Protein AF-E8LXQ7-F1 (afdb_monomer)

Organism: NCBI:txid945543

Mean predicted aligned error: 11.79 Å

Solvent-accessible surface area (backbone atoms only — not comparable to full-atom values): 7389 Å² total; per-residue (Å²): 138,71,70,74,73,49,77,77,37,76,88,72,49,100,69,60,94,64,75,70,34,54,73,54,96,91,40,79,38,58,61,64,64,52,60,55,51,52,50,53,50,52,51,53,51,54,52,56,70,73,42,58,70,69,60,49,49,52,52,54,49,49,52,51,49,51,53,44,72,72,39,45,69,54,51,55,52,49,54,53,47,53,52,53,48,54,52,48,38,62,75,36,81,69,53,72,61,58,84,83,42,95,83,56,72,78,93,58,56,73,68,60,51,54,52,57,72,70,68,113

Foldseek 3Di:
DPPPVCVPDPVPDPDDPQPCFDCDPNDGHPPPPVVVVVVVVVVVVVVCVVDDVVVVVVVVVVVVVVCCVVCVVVVVVVVVVVVVVVVCCCPDPVVVDDDPDPPDDDPDDPVVVVVVVVVD

Sequence (120 aa):
MDNAAKKYSIDTTDYQVGQDNVQKWGFDIHNPVFGISAGLVILCLLSLLIVDPATARDALNGLRNSIIADFDLFFMWSTNFFIVFAIALLLSPLGKIRIGGKEARAEHSTLSWLSMLFRG

Radius of gyration: 23.28 Å; Cα contacts (8 Å, |Δi|>4): 31; chains: 1; bounding box: 42×47×66 Å

pLDDT: mean 82.31, std 15.26, range [43.78, 97.75]

InterPro domains:
  IPR000060 BCCT transporter family [PF02028] (32-118)
  IPR000060 BCCT transporter family [PTHR30047] (21-118)

Secondary structure (DSSP, 8-state):
--HHHHTTSGGGSS--TTTT-EEETTEEE-TTHHHHHHHHHHHHHHHHHHS-HHHHHHHHHHHHHHHHHHHHHHHHHHHHHHHHHHHHHHHSGGGGPPTT-TT---SS-HHHHHHHHT--

Structure (mmCIF, N/CA/C/O backbone):
data_AF-E8LXQ7-F1
#
_entry.id   AF-E8LXQ7-F1
#
loop_
_atom_site.group_PDB
_atom_site.id
_atom_site.type_symbol
_atom_site.label_atom_id
_atom_site.label_alt_id
_atom_site.label_comp_id
_atom_site.label_asym_id
_atom_site.label_entity_id
_atom_site.label_seq_id
_atom_site.pdbx_PDB_ins_code
_atom_site.Cartn_x
_atom_site.Cartn_y
_atom_site.Cartn_z
_atom_site.occupancy
_atom_site.B_iso_or_equiv
_atom_site.auth_seq_id
_atom_site.auth_comp_id
_atom_site.auth_asym_id
_atom_site.auth_atom_id
_atom_site.pdbx_PDB_model_num
ATOM 1 N N . MET A 1 1 ? -9.130 10.575 38.531 1.00 43.78 1 MET A N 1
ATOM 2 C CA . MET A 1 1 ? -8.404 9.374 38.051 1.00 43.78 1 MET A CA 1
ATOM 3 C C . MET A 1 1 ? -7.983 9.603 36.592 1.00 43.78 1 MET A C 1
ATOM 5 O O . MET A 1 1 ? -8.227 8.758 35.744 1.00 43.78 1 MET A O 1
ATOM 9 N N . ASP A 1 2 ? -7.330 10.741 36.312 1.00 54.47 2 ASP A N 1
ATOM 10 C CA . ASP A 1 2 ? -7.126 11.280 34.947 1.00 54.47 2 ASP A CA 1
ATOM 11 C C . ASP A 1 2 ? -5.738 10.999 34.348 1.00 54.47 2 ASP A C 1
ATOM 13 O O . ASP A 1 2 ? -5.467 11.318 33.194 1.00 54.47 2 ASP A O 1
ATOM 17 N N . ASN A 1 3 ? -4.834 10.379 35.111 1.00 54.00 3 ASN A N 1
ATOM 18 C CA . ASN A 1 3 ? -3.417 10.303 34.737 1.00 54.00 3 ASN A CA 1
ATOM 19 C C . ASN A 1 3 ? -3.051 9.130 33.813 1.00 54.00 3 ASN A C 1
ATOM 21 O O . ASN A 1 3 ? -1.979 9.141 33.216 1.00 54.00 3 ASN A O 1
ATOM 25 N N . ALA A 1 4 ? -3.913 8.118 33.664 1.00 57.19 4 ALA A N 1
ATOM 26 C CA . ALA A 1 4 ? -3.601 6.952 32.831 1.00 57.19 4 ALA A CA 1
ATOM 27 C C . ALA A 1 4 ? -3.881 7.189 31.335 1.00 57.19 4 ALA A C 1
ATOM 29 O O . ALA A 1 4 ? -3.142 6.692 30.491 1.00 57.19 4 ALA A O 1
ATOM 30 N N . ALA A 1 5 ? -4.914 7.976 31.006 1.00 54.22 5 ALA A N 1
ATOM 31 C CA . ALA A 1 5 ? -5.290 8.274 29.621 1.00 54.22 5 ALA A CA 1
ATOM 32 C C . ALA A 1 5 ? -4.343 9.286 28.954 1.00 54.22 5 ALA A C 1
ATOM 34 O O . ALA A 1 5 ? -4.133 9.230 27.747 1.00 54.22 5 ALA A O 1
ATOM 35 N N . LYS A 1 6 ? -3.724 10.176 29.743 1.00 53.75 6 LYS A N 1
ATOM 36 C CA . LYS A 1 6 ? -2.830 11.223 29.231 1.00 53.75 6 LYS A CA 1
ATOM 37 C C . LYS A 1 6 ? -1.430 10.715 28.874 1.00 53.75 6 LYS A C 1
ATOM 39 O O . LYS A 1 6 ? -0.776 11.315 28.036 1.00 53.75 6 LYS A O 1
ATOM 44 N N . LYS A 1 7 ? -1.001 9.575 29.437 1.00 51.69 7 LYS A N 1
ATOM 45 C CA . LYS A 1 7 ? 0.335 8.980 29.226 1.00 51.69 7 LYS A CA 1
ATOM 46 C C . LYS A 1 7 ? 0.645 8.639 27.757 1.00 51.69 7 LYS A C 1
ATOM 48 O O . LYS A 1 7 ? 1.810 8.511 27.404 1.00 51.69 7 LYS A O 1
ATOM 53 N N . TYR A 1 8 ? -0.388 8.507 26.924 1.00 53.62 8 TYR A N 1
ATOM 54 C CA . TYR A 1 8 ? -0.284 8.200 25.494 1.00 53.62 8 TYR A CA 1
ATOM 55 C C . TYR A 1 8 ? -0.876 9.304 24.600 1.00 53.62 8 TYR A C 1
ATOM 57 O O . TYR A 1 8 ? -1.076 9.078 23.410 1.00 53.62 8 TYR A O 1
ATOM 65 N N . SER A 1 9 ? -1.188 10.481 25.160 1.00 56.00 9 SER A N 1
ATOM 66 C CA . SER A 1 9 ? -1.621 11.636 24.367 1.00 56.00 9 SER A CA 1
ATOM 67 C C . SER A 1 9 ? -0.411 12.264 23.678 1.00 56.00 9 SER A C 1
ATOM 69 O O . SER A 1 9 ? 0.650 12.380 24.299 1.00 56.00 9 SER A O 1
ATOM 71 N N . ILE A 1 10 ? -0.583 12.708 22.428 1.00 55.41 10 ILE A N 1
ATOM 72 C CA . ILE A 1 10 ? 0.437 13.412 21.623 1.00 55.41 10 ILE A CA 1
ATOM 73 C C . ILE A 1 10 ? 1.001 14.638 22.375 1.00 55.41 10 ILE A C 1
ATOM 75 O O . ILE A 1 10 ? 2.139 15.029 22.153 1.00 55.41 10 ILE A O 1
ATOM 79 N N . ASP A 1 11 ? 0.260 15.168 23.354 1.00 57.88 11 ASP A N 1
ATOM 80 C CA . ASP A 1 11 ? 0.659 16.283 24.226 1.00 57.88 11 ASP A CA 1
ATOM 81 C C . ASP A 1 11 ? 1.778 15.958 25.241 1.00 57.88 11 ASP A C 1
ATOM 83 O O . ASP A 1 11 ? 2.214 16.849 25.966 1.00 57.88 11 ASP A O 1
ATOM 87 N N . THR A 1 12 ? 2.203 14.690 25.371 1.00 55.25 12 THR A N 1
ATOM 88 C CA . THR A 1 12 ? 3.228 14.252 26.356 1.00 55.25 12 THR A CA 1
ATOM 89 C C . THR A 1 12 ? 4.607 14.026 25.723 1.00 55.25 12 THR A C 1
ATOM 91 O O . THR A 1 12 ? 5.541 13.604 26.398 1.00 55.25 12 THR A O 1
ATOM 94 N N . THR A 1 13 ? 4.753 14.275 24.422 1.00 58.00 13 THR A N 1
ATOM 95 C CA . THR A 1 13 ? 6.046 14.229 23.725 1.00 58.00 13 THR A CA 1
ATOM 96 C C . THR A 1 13 ? 6.465 15.658 23.381 1.00 58.00 13 THR A C 1
ATOM 98 O O . THR A 1 13 ? 5.659 16.407 22.845 1.00 58.00 13 THR A O 1
ATOM 101 N N . ASP A 1 14 ? 7.726 16.032 23.626 1.00 59.31 14 ASP A N 1
ATOM 102 C CA . ASP A 1 14 ? 8.308 17.340 23.239 1.00 59.31 14 ASP A CA 1
ATOM 103 C C . ASP A 1 14 ? 8.426 17.541 21.706 1.00 59.31 14 ASP A C 1
ATOM 105 O O . ASP A 1 14 ? 9.004 18.519 21.228 1.00 59.31 14 ASP A O 1
ATOM 109 N N . TYR A 1 15 ? 7.881 16.611 20.918 1.00 55.56 15 TYR A N 1
ATOM 110 C CA . TYR A 1 15 ? 7.887 16.617 19.462 1.00 55.56 15 TYR A CA 1
ATOM 111 C C . TYR A 1 15 ? 6.652 17.359 18.946 1.00 55.56 15 TYR A C 1
ATOM 113 O O . TYR A 1 15 ? 5.522 16.904 19.131 1.00 55.56 15 TYR A O 1
ATOM 121 N N . GLN A 1 16 ? 6.855 18.490 18.274 1.00 59.16 16 GLN A N 1
ATOM 122 C CA . GLN A 1 16 ? 5.782 19.172 17.550 1.00 59.16 16 GLN A CA 1
ATOM 123 C C . GLN A 1 16 ? 5.741 18.658 16.109 1.00 59.16 16 GLN A C 1
ATOM 125 O O . GLN A 1 16 ? 6.755 18.641 1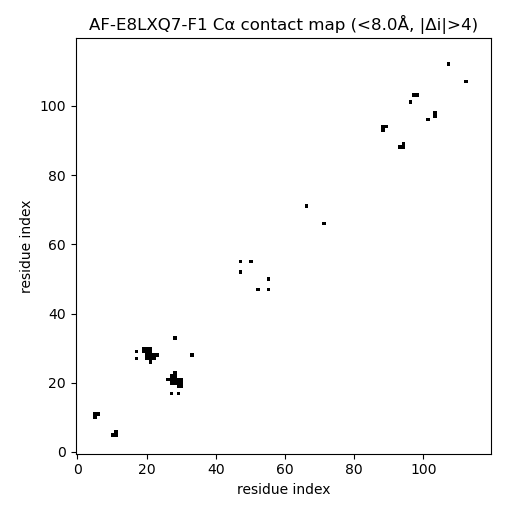5.409 1.00 59.16 16 GLN A O 1
ATOM 130 N N . VAL A 1 17 ? 4.554 18.245 15.656 1.00 56.94 17 VAL A N 1
ATOM 131 C CA . VAL A 1 17 ? 4.322 17.801 14.275 1.00 56.94 17 VAL A CA 1
ATOM 132 C C . VAL A 1 17 ? 4.755 18.919 13.318 1.00 56.94 17 VAL A C 1
ATOM 134 O O . VAL A 1 17 ? 4.173 19.999 13.339 1.00 56.94 17 VAL A O 1
ATOM 137 N N . GLY A 1 18 ? 5.788 18.657 12.509 1.00 57.91 18 GLY A N 1
ATOM 138 C CA . GLY A 1 18 ? 6.353 19.616 11.550 1.00 57.91 18 GLY A CA 1
ATOM 139 C C . GLY A 1 18 ? 7.691 20.262 11.940 1.00 57.91 18 GLY A C 1
ATOM 140 O O . GLY A 1 18 ? 8.197 21.074 11.174 1.00 57.91 18 GLY A O 1
ATOM 141 N N . GLN A 1 19 ? 8.307 19.896 13.073 1.00 60.25 19 GLN A N 1
ATOM 142 C CA . GLN A 1 19 ? 9.627 20.423 13.482 1.00 60.25 19 GLN A CA 1
ATOM 143 C C . GLN A 1 19 ? 10.765 20.137 12.488 1.00 60.25 19 GLN A C 1
ATOM 145 O O . GLN A 1 19 ? 11.681 20.948 12.369 1.00 60.25 19 GLN A O 1
ATOM 150 N N . ASP A 1 20 ? 10.692 19.022 11.757 1.00 61.91 20 ASP A N 1
ATOM 151 C CA . ASP A 1 20 ? 11.696 18.620 10.760 1.00 61.91 20 ASP A CA 1
ATOM 152 C C . ASP A 1 20 ? 11.371 19.122 9.341 1.00 61.91 20 ASP A C 1
ATOM 154 O O . ASP A 1 20 ? 12.092 18.831 8.381 1.00 61.91 20 ASP A O 1
ATOM 158 N N . ASN A 1 21 ? 10.270 19.860 9.171 1.00 62.06 21 ASN A N 1
ATOM 159 C CA . ASN A 1 21 ? 9.868 20.326 7.857 1.00 62.06 21 ASN A CA 1
ATOM 160 C C . ASN A 1 21 ? 10.662 21.569 7.444 1.00 62.06 21 ASN A C 1
ATOM 162 O O . ASN A 1 21 ? 10.844 22.526 8.199 1.00 62.06 21 ASN A O 1
ATOM 166 N N . VAL A 1 22 ? 11.105 21.590 6.188 1.00 63.50 22 VAL A N 1
ATOM 167 C CA . VAL A 1 22 ? 11.759 22.766 5.617 1.00 63.50 22 VAL A CA 1
ATOM 168 C C . VAL A 1 22 ? 10.670 23.720 5.141 1.00 63.50 22 VAL A C 1
ATOM 170 O O . VAL A 1 22 ? 10.162 23.591 4.027 1.00 63.50 22 VAL A O 1
ATOM 173 N N . GLN A 1 23 ? 10.313 24.686 5.989 1.00 63.06 23 GLN A N 1
ATOM 174 C CA . GLN A 1 23 ? 9.343 25.722 5.651 1.00 63.06 23 GLN A CA 1
ATOM 175 C C . GLN A 1 23 ? 10.017 26.828 4.822 1.00 63.06 23 GLN A C 1
ATOM 177 O O . GLN A 1 23 ? 10.653 27.740 5.354 1.00 63.06 23 GLN A O 1
ATOM 182 N N . LYS A 1 24 ? 9.910 26.754 3.490 1.00 59.09 24 LYS A N 1
ATOM 183 C CA . LYS A 1 24 ? 10.494 27.745 2.567 1.00 59.09 24 LYS A CA 1
ATOM 184 C C . LYS A 1 24 ? 9.454 28.182 1.540 1.00 59.09 24 LYS A C 1
ATOM 186 O O . LYS A 1 24 ? 8.762 27.358 0.959 1.00 59.09 24 LYS A O 1
ATOM 191 N N . TRP A 1 25 ? 9.332 29.496 1.333 1.00 57.09 25 TRP A N 1
ATOM 192 C CA . TRP A 1 25 ? 8.376 30.105 0.387 1.00 57.09 25 TRP A CA 1
ATOM 193 C C . TRP A 1 25 ? 6.900 29.728 0.631 1.00 57.09 25 TRP A C 1
ATOM 195 O O . TRP A 1 25 ? 6.125 29.610 -0.311 1.00 57.09 25 TRP A O 1
ATOM 205 N N . GLY A 1 26 ? 6.505 29.527 1.892 1.00 65.00 26 GLY A N 1
ATOM 206 C CA . GLY A 1 26 ? 5.136 29.132 2.248 1.00 65.00 26 GLY A CA 1
ATOM 207 C C . GLY A 1 26 ? 4.815 27.651 2.016 1.00 65.00 26 GLY A C 1
ATOM 208 O O . GLY A 1 26 ? 3.695 27.238 2.300 1.00 65.00 26 GLY A O 1
ATOM 209 N N . PHE A 1 27 ? 5.781 26.851 1.551 1.00 61.94 27 PHE A N 1
ATOM 210 C CA . PHE A 1 27 ? 5.654 25.400 1.443 1.00 61.94 27 PHE A CA 1
ATOM 211 C C . PHE A 1 27 ? 6.227 24.720 2.679 1.00 61.94 27 PHE A C 1
ATOM 213 O O . PHE A 1 27 ? 7.353 25.009 3.082 1.00 61.94 27 PHE A O 1
ATOM 220 N N . ASP A 1 28 ? 5.443 23.807 3.243 1.00 64.56 28 ASP A N 1
ATOM 221 C CA . ASP A 1 28 ? 5.834 22.940 4.346 1.00 64.56 28 ASP A CA 1
ATOM 222 C C . ASP A 1 28 ? 6.340 21.602 3.777 1.00 64.56 28 ASP A C 1
ATOM 224 O O . ASP A 1 28 ? 5.554 20.710 3.452 1.00 64.56 28 ASP A O 1
ATOM 228 N N . ILE A 1 29 ? 7.649 21.501 3.516 1.00 65.94 29 ILE A N 1
ATOM 229 C CA . ILE A 1 29 ? 8.233 20.330 2.843 1.00 65.94 29 ILE A CA 1
ATOM 230 C C . ILE A 1 29 ? 8.699 19.316 3.885 1.00 65.94 29 ILE A C 1
ATOM 232 O O . ILE A 1 29 ? 9.671 19.559 4.604 1.00 65.94 29 ILE A O 1
ATOM 236 N N . HIS A 1 30 ? 8.061 18.143 3.894 1.00 66.88 30 HIS A N 1
ATOM 237 C CA . HIS A 1 30 ? 8.482 16.993 4.694 1.00 66.88 30 HIS A CA 1
ATOM 238 C C . HIS A 1 30 ? 9.782 16.404 4.120 1.00 66.88 30 HIS A C 1
ATOM 240 O O . HIS A 1 30 ? 9.782 15.581 3.194 1.00 66.88 30 HIS A O 1
ATOM 246 N N . ASN A 1 31 ? 10.918 16.894 4.612 1.00 68.19 31 ASN A N 1
ATOM 247 C CA . ASN A 1 31 ? 12.242 16.508 4.145 1.00 68.19 31 ASN A CA 1
ATOM 248 C C . ASN A 1 31 ? 12.811 15.483 5.133 1.00 68.19 31 ASN A C 1
ATOM 250 O O . ASN A 1 31 ? 13.120 15.853 6.261 1.00 68.19 31 ASN A O 1
ATOM 254 N N . PRO A 1 32 ? 12.878 14.193 4.754 1.00 71.00 32 PRO A N 1
ATOM 255 C CA . PRO A 1 32 ? 13.592 13.765 3.543 1.00 71.00 32 PRO A CA 1
ATOM 256 C C . PRO A 1 32 ? 12.748 13.044 2.476 1.00 71.00 32 PRO A C 1
ATOM 258 O O . PRO A 1 32 ? 13.228 12.815 1.363 1.00 71.00 32 PRO A O 1
ATOM 261 N N . VAL A 1 33 ? 11.504 12.667 2.781 1.00 80.88 33 VAL A N 1
ATOM 262 C CA . VAL A 1 33 ? 10.713 11.779 1.907 1.00 80.88 33 VAL A CA 1
ATOM 263 C C . VAL A 1 33 ? 10.325 12.441 0.587 1.00 80.88 33 VAL A C 1
ATOM 265 O O . VAL A 1 33 ? 10.304 11.773 -0.449 1.00 80.88 33 VAL A O 1
ATOM 268 N N . PHE A 1 34 ? 10.069 13.755 0.601 1.00 82.81 34 PHE A N 1
ATOM 269 C CA . PHE A 1 34 ? 9.700 14.496 -0.602 1.00 82.81 34 PHE A CA 1
ATOM 270 C C . PHE A 1 34 ? 10.857 14.550 -1.604 1.00 82.81 34 PHE A C 1
ATOM 272 O O . PHE A 1 34 ? 10.668 14.236 -2.777 1.00 82.81 34 PHE A O 1
ATOM 279 N N . GLY A 1 35 ? 12.067 14.881 -1.139 1.00 85.00 35 GLY A N 1
ATOM 280 C CA . GLY A 1 35 ? 13.244 14.997 -2.001 1.00 85.00 35 GLY A CA 1
ATOM 281 C C . GLY A 1 35 ? 13.625 13.672 -2.662 1.00 85.00 35 GLY A C 1
ATOM 282 O 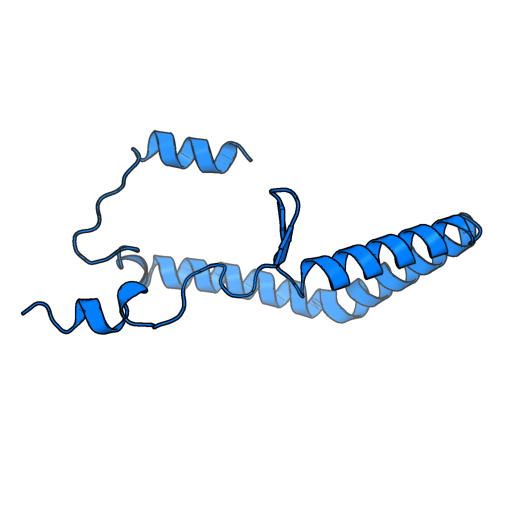O . GLY A 1 35 ? 13.854 13.633 -3.870 1.00 85.00 35 GLY A O 1
ATOM 283 N N . ILE A 1 36 ? 13.629 12.575 -1.895 1.00 88.94 36 ILE A N 1
ATOM 284 C CA . ILE A 1 36 ? 13.963 11.239 -2.415 1.00 88.94 36 ILE A CA 1
ATOM 285 C C . ILE A 1 36 ? 12.912 10.776 -3.430 1.00 88.94 36 ILE A C 1
ATOM 287 O O . ILE A 1 36 ? 13.266 10.334 -4.523 1.00 88.94 36 ILE A O 1
ATOM 291 N N . SER A 1 37 ? 11.625 10.917 -3.101 1.00 90.12 37 SER A N 1
ATOM 292 C CA . SER A 1 37 ? 10.536 10.484 -3.985 1.00 90.12 37 SER A CA 1
ATOM 293 C C . SER A 1 37 ? 10.521 11.287 -5.286 1.00 90.12 37 SER A C 1
ATOM 295 O O . SER A 1 37 ? 10.476 10.705 -6.368 1.00 90.12 37 SER A O 1
ATOM 297 N N . ALA A 1 38 ? 10.630 12.618 -5.202 1.00 88.94 38 ALA A N 1
ATOM 298 C CA . ALA A 1 38 ? 10.682 13.484 -6.377 1.00 88.94 38 ALA A CA 1
ATOM 299 C C . ALA A 1 38 ? 11.914 13.189 -7.247 1.00 88.94 38 ALA A C 1
ATOM 301 O O . ALA A 1 38 ? 11.793 13.096 -8.468 1.00 88.94 38 ALA A O 1
ATOM 302 N N . GLY A 1 39 ? 13.081 12.981 -6.629 1.00 92.62 39 GLY A N 1
ATOM 303 C CA . GLY A 1 39 ? 14.311 12.627 -7.335 1.00 92.62 39 GLY A CA 1
ATOM 304 C C . GLY A 1 39 ? 14.197 11.306 -8.098 1.00 92.62 39 GLY A C 1
ATOM 305 O O . GLY A 1 39 ? 14.552 11.252 -9.274 1.00 92.62 39 GLY A O 1
ATOM 306 N N . LEU A 1 40 ? 13.649 10.260 -7.469 1.00 93.25 40 LEU A N 1
ATOM 307 C CA . LEU A 1 40 ? 13.435 8.961 -8.117 1.00 93.25 40 LEU A CA 1
ATOM 308 C C . LEU A 1 40 ? 12.435 9.046 -9.273 1.00 93.25 40 LEU A C 1
ATOM 310 O O . LEU A 1 40 ? 12.674 8.458 -10.327 1.00 93.25 40 LEU A O 1
ATOM 314 N N . VAL A 1 41 ? 11.343 9.796 -9.102 1.00 93.94 41 VAL A N 1
ATOM 315 C CA . VAL A 1 41 ? 10.353 10.002 -10.169 1.00 93.94 41 VAL A CA 1
ATOM 316 C C . VAL A 1 41 ? 10.982 10.740 -11.348 1.00 93.94 41 VAL A C 1
ATOM 318 O O . VAL A 1 41 ? 10.858 10.279 -12.479 1.00 93.94 41 VAL A O 1
ATOM 321 N N . ILE A 1 42 ? 11.703 11.839 -11.105 1.00 94.94 42 ILE A N 1
ATOM 322 C CA . ILE A 1 42 ? 12.379 12.600 -12.166 1.00 94.94 42 ILE A CA 1
ATOM 323 C C . ILE A 1 42 ? 13.405 11.722 -12.887 1.00 94.94 42 ILE A C 1
ATOM 325 O O . ILE A 1 42 ? 13.425 11.702 -14.115 1.00 94.94 42 ILE A O 1
ATOM 329 N N . LEU A 1 43 ? 14.218 10.960 -12.151 1.00 94.31 43 LEU A N 1
ATOM 330 C CA . LEU A 1 43 ? 15.194 10.041 -12.737 1.00 94.31 43 LEU A CA 1
ATOM 331 C C . LEU A 1 43 ? 14.512 9.002 -13.633 1.00 94.31 43 LEU A C 1
ATOM 333 O O . LEU A 1 43 ? 14.957 8.790 -14.758 1.00 94.31 43 LEU A O 1
ATOM 337 N N . CYS A 1 44 ? 13.424 8.391 -13.159 1.00 91.81 44 CYS A N 1
ATOM 338 C CA . CYS A 1 44 ? 12.649 7.413 -13.920 1.00 91.81 44 CYS A CA 1
ATOM 339 C C . CYS A 1 44 ? 12.043 8.024 -15.196 1.00 91.81 44 CYS A C 1
ATOM 341 O O . CYS A 1 44 ? 12.104 7.428 -16.267 1.00 91.81 44 CYS A O 1
ATOM 343 N N . LEU A 1 45 ? 11.504 9.242 -15.121 1.00 92.25 45 LEU A N 1
ATOM 344 C CA . LEU A 1 45 ? 10.951 9.924 -16.292 1.00 92.25 45 LEU A CA 1
ATOM 345 C C . LEU A 1 45 ? 12.035 10.290 -17.312 1.00 92.25 45 LEU A C 1
ATOM 347 O O . LEU A 1 45 ? 11.836 10.102 -18.509 1.00 92.25 45 LEU A O 1
ATOM 351 N N . LEU A 1 46 ? 13.188 10.783 -16.850 1.00 93.75 46 LEU A N 1
ATOM 352 C CA . LEU A 1 46 ? 14.315 11.110 -17.724 1.00 93.75 46 LEU A CA 1
ATOM 353 C C . LEU A 1 46 ? 14.886 9.861 -18.401 1.00 93.75 46 LEU A C 1
ATOM 355 O O . LEU A 1 46 ? 15.188 9.906 -19.591 1.00 93.75 46 LEU A O 1
ATOM 359 N N . SER A 1 47 ? 15.007 8.743 -17.679 1.00 89.12 47 SER A N 1
ATOM 360 C CA . SER A 1 47 ? 15.489 7.492 -18.269 1.00 89.12 47 SER A CA 1
ATOM 361 C C . SER A 1 47 ? 14.516 6.953 -19.320 1.00 89.12 47 SER A C 1
ATOM 363 O O . SER A 1 47 ? 14.952 6.571 -20.404 1.00 89.12 47 SER A O 1
ATOM 365 N N . LEU A 1 48 ? 13.207 7.001 -19.057 1.00 89.44 48 LEU A N 1
ATOM 366 C CA . LEU A 1 48 ? 12.179 6.594 -20.020 1.00 89.44 48 LEU A CA 1
ATOM 367 C C . LEU A 1 48 ? 12.101 7.513 -21.248 1.00 89.44 48 LEU A C 1
ATOM 369 O O . LEU A 1 48 ? 11.721 7.045 -22.315 1.00 89.44 48 LEU A O 1
ATOM 373 N N . LEU A 1 49 ? 12.463 8.793 -21.119 1.00 90.00 49 LEU A N 1
ATOM 374 C CA . LEU A 1 49 ? 12.478 9.739 -22.239 1.00 90.00 49 LEU A CA 1
ATOM 375 C C . LEU A 1 49 ? 13.657 9.508 -23.200 1.00 90.00 49 LEU A C 1
ATOM 377 O O . LEU A 1 49 ? 13.542 9.792 -24.389 1.00 90.00 49 LEU A O 1
ATOM 381 N N . ILE A 1 50 ? 14.793 9.031 -22.684 1.00 91.56 50 ILE A N 1
ATOM 382 C CA . ILE A 1 50 ? 16.015 8.800 -23.473 1.00 91.56 50 ILE A CA 1
ATOM 383 C C . ILE A 1 50 ? 15.983 7.430 -24.169 1.00 91.56 50 ILE A C 1
ATOM 385 O O . ILE A 1 50 ? 16.562 7.268 -25.243 1.00 91.56 50 ILE A O 1
ATOM 389 N N . VAL A 1 51 ? 15.336 6.436 -23.558 1.00 90.69 51 VAL A N 1
ATOM 390 C CA . VAL A 1 51 ? 15.267 5.063 -24.076 1.00 90.69 51 VAL A CA 1
ATOM 391 C C . VAL A 1 51 ? 14.178 4.936 -25.145 1.00 90.69 51 VAL A C 1
ATOM 393 O O . VAL A 1 51 ? 13.117 5.547 -25.053 1.00 90.69 51 VAL A O 1
ATOM 396 N N . ASP A 1 52 ? 14.426 4.098 -26.155 1.00 92.62 52 ASP A N 1
ATOM 397 C CA . ASP A 1 52 ? 13.426 3.779 -27.173 1.00 92.62 52 ASP A CA 1
ATOM 398 C C . ASP A 1 52 ? 12.141 3.183 -26.542 1.00 92.62 52 ASP A C 1
ATOM 400 O O . ASP A 1 52 ? 12.235 2.275 -25.701 1.00 92.62 52 ASP A O 1
ATOM 404 N N . PRO A 1 53 ? 10.935 3.628 -26.954 1.00 89.12 53 PRO A N 1
ATOM 405 C CA . PRO A 1 53 ? 9.678 3.193 -26.349 1.00 89.12 53 PRO A CA 1
ATOM 406 C C . PRO A 1 53 ? 9.450 1.678 -26.348 1.00 89.12 53 PRO A C 1
ATOM 408 O O . PRO A 1 53 ? 8.842 1.163 -25.407 1.00 89.12 53 PRO A O 1
ATOM 411 N N . ALA A 1 54 ? 9.920 0.948 -27.367 1.00 91.12 54 ALA A N 1
ATOM 412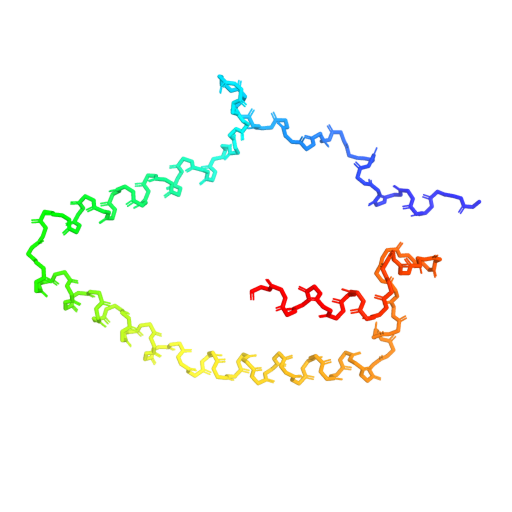 C CA . ALA A 1 54 ? 9.746 -0.502 -27.419 1.00 91.12 54 ALA A CA 1
ATOM 413 C C . ALA A 1 54 ? 10.599 -1.187 -26.345 1.00 91.12 54 ALA A C 1
ATOM 415 O O . ALA A 1 54 ? 10.102 -2.032 -25.601 1.00 91.12 54 ALA A O 1
ATOM 416 N N . THR A 1 55 ? 11.847 -0.742 -26.193 1.00 90.69 55 THR A N 1
ATOM 417 C CA . THR A 1 55 ? 12.772 -1.267 -25.177 1.00 90.69 55 THR A CA 1
ATOM 418 C C . THR A 1 55 ? 12.277 -0.957 -23.764 1.00 90.69 55 THR A C 1
ATOM 420 O O . THR A 1 55 ? 12.260 -1.834 -22.900 1.00 90.69 55 THR A O 1
ATOM 423 N N . ALA A 1 56 ? 11.821 0.277 -23.527 1.00 90.44 56 ALA A N 1
ATOM 424 C CA . ALA A 1 56 ? 11.272 0.690 -22.238 1.00 90.44 56 ALA A CA 1
ATOM 425 C C . ALA A 1 56 ? 10.035 -0.136 -21.852 1.00 90.44 56 ALA A C 1
ATOM 427 O O . ALA A 1 56 ? 9.926 -0.617 -20.723 1.00 90.44 56 ALA A O 1
ATOM 428 N N . ARG A 1 57 ? 9.119 -0.353 -22.803 1.00 90.12 57 ARG A N 1
ATOM 429 C CA . ARG A 1 57 ? 7.919 -1.170 -22.597 1.00 90.12 57 ARG A CA 1
ATOM 430 C C . ARG A 1 57 ? 8.272 -2.612 -22.245 1.00 90.12 57 ARG A C 1
ATOM 432 O O . ARG A 1 57 ? 7.688 -3.165 -21.316 1.00 90.12 57 ARG A O 1
ATOM 439 N N . ASP A 1 58 ? 9.201 -3.216 -22.974 1.00 94.56 58 ASP A N 1
ATOM 440 C CA . ASP A 1 58 ? 9.565 -4.616 -22.768 1.00 94.56 58 ASP A CA 1
ATOM 441 C C . ASP A 1 58 ? 10.283 -4.806 -21.421 1.00 94.56 58 ASP A C 1
ATOM 443 O O . ASP A 1 58 ? 9.978 -5.754 -20.697 1.00 94.56 58 ASP A O 1
ATOM 447 N N . ALA A 1 59 ? 11.133 -3.855 -21.014 1.00 92.12 59 ALA A N 1
ATOM 448 C CA . ALA A 1 59 ? 11.753 -3.841 -19.688 1.00 92.12 59 ALA A CA 1
ATOM 449 C C . ALA A 1 59 ? 10.719 -3.702 -18.553 1.00 92.12 59 ALA A C 1
ATOM 451 O O . ALA A 1 59 ? 10.752 -4.468 -17.588 1.00 92.12 59 ALA A O 1
ATOM 452 N N . LEU A 1 60 ? 9.769 -2.766 -18.675 1.00 91.50 60 LEU A N 1
ATOM 453 C CA . LEU A 1 60 ? 8.700 -2.572 -17.686 1.00 91.50 60 LEU A CA 1
ATOM 454 C C . LEU A 1 60 ? 7.777 -3.794 -17.590 1.00 91.50 60 LEU A C 1
ATOM 456 O O . LEU A 1 60 ? 7.402 -4.202 -16.491 1.00 91.50 60 LEU A O 1
ATOM 460 N N . ASN A 1 61 ? 7.437 -4.404 -18.726 1.00 95.12 61 ASN A N 1
ATOM 461 C CA . ASN A 1 61 ? 6.638 -5.626 -18.763 1.00 95.12 61 ASN A CA 1
ATOM 462 C C . ASN A 1 61 ? 7.389 -6.816 -18.162 1.00 95.12 61 ASN A C 1
ATOM 464 O O . ASN A 1 61 ? 6.794 -7.582 -17.409 1.00 95.12 61 ASN A O 1
ATOM 468 N N . GLY A 1 62 ? 8.685 -6.954 -18.453 1.00 95.31 62 GLY A N 1
ATOM 469 C CA . GLY A 1 62 ? 9.541 -7.969 -17.844 1.00 95.31 62 GLY A CA 1
ATOM 470 C C . GLY A 1 62 ? 9.568 -7.834 -16.325 1.00 95.31 62 GLY A C 1
ATOM 471 O O . GLY A 1 62 ? 9.255 -8.791 -15.624 1.00 95.31 62 GLY A O 1
ATOM 472 N N . LEU A 1 63 ? 9.827 -6.624 -15.817 1.00 94.38 63 LEU A N 1
ATOM 473 C CA . LEU A 1 63 ? 9.814 -6.338 -14.381 1.00 94.38 63 LEU A CA 1
ATOM 474 C C . LEU A 1 63 ? 8.455 -6.655 -13.746 1.00 94.38 63 LEU A C 1
ATOM 476 O O . LEU A 1 63 ? 8.396 -7.330 -12.719 1.00 94.38 63 LEU A O 1
ATOM 480 N N . ARG A 1 64 ? 7.358 -6.200 -14.364 1.00 94.19 64 ARG A N 1
ATOM 481 C CA . ARG A 1 64 ? 5.996 -6.488 -13.897 1.00 94.19 64 ARG A CA 1
ATOM 482 C C . ARG A 1 64 ? 5.751 -7.992 -13.803 1.00 94.19 64 ARG A C 1
ATOM 484 O O . ARG A 1 64 ? 5.227 -8.457 -12.796 1.00 94.19 64 ARG A O 1
ATOM 491 N N . ASN A 1 65 ? 6.117 -8.737 -14.841 1.00 96.06 65 ASN A N 1
ATOM 492 C CA . ASN A 1 65 ? 5.895 -10.176 -14.896 1.00 96.06 65 ASN A CA 1
ATOM 493 C C . ASN A 1 65 ? 6.740 -10.920 -13.861 1.00 96.06 65 ASN A C 1
ATOM 495 O O . ASN A 1 65 ? 6.215 -11.839 -13.246 1.00 96.06 65 ASN A O 1
ATOM 499 N N . SER A 1 66 ? 7.988 -10.507 -13.618 1.00 94.62 66 SER A N 1
ATOM 500 C CA . SER A 1 66 ? 8.817 -11.086 -12.553 1.00 94.62 66 SER A CA 1
ATOM 501 C C . SER A 1 66 ? 8.207 -10.853 -11.171 1.00 94.62 66 SER A C 1
ATOM 503 O O . SER A 1 66 ? 8.082 -11.793 -10.395 1.00 94.62 66 SER A O 1
ATOM 505 N N . ILE A 1 67 ? 7.743 -9.629 -10.884 1.00 95.44 67 ILE A N 1
ATOM 506 C CA . ILE A 1 67 ? 7.070 -9.324 -9.610 1.00 95.44 67 ILE A CA 1
ATOM 507 C C . ILE A 1 67 ? 5.836 -10.212 -9.432 1.00 95.44 67 ILE A C 1
ATOM 509 O O . ILE A 1 67 ? 5.630 -10.758 -8.354 1.00 95.44 67 ILE A O 1
ATOM 513 N N . ILE A 1 68 ? 5.020 -10.374 -10.475 1.00 95.25 68 ILE A N 1
ATOM 514 C CA . ILE A 1 68 ? 3.843 -11.245 -10.406 1.00 95.25 68 ILE A CA 1
ATOM 515 C C . ILE A 1 68 ? 4.277 -12.703 -10.217 1.00 95.25 68 ILE A C 1
ATOM 517 O O . ILE A 1 68 ? 3.788 -13.349 -9.305 1.00 95.25 68 ILE A O 1
ATOM 521 N N . ALA A 1 69 ? 5.215 -13.215 -11.012 1.00 94.62 69 ALA A N 1
ATOM 522 C CA . ALA A 1 69 ? 5.655 -14.607 -10.929 1.00 94.62 69 ALA A CA 1
ATOM 523 C C . ALA A 1 69 ? 6.159 -14.989 -9.526 1.00 94.62 69 ALA A C 1
ATOM 525 O O . ALA A 1 69 ? 5.824 -16.065 -9.034 1.00 94.62 69 ALA A O 1
ATOM 526 N N . ASP A 1 70 ? 6.903 -14.094 -8.874 1.00 94.00 70 ASP A N 1
ATOM 527 C CA . ASP A 1 70 ? 7.474 -14.355 -7.552 1.00 94.00 70 ASP A CA 1
ATOM 528 C C . ASP A 1 70 ? 6.476 -14.093 -6.409 1.00 94.00 70 ASP A C 1
ATOM 530 O O . ASP A 1 70 ? 6.454 -14.829 -5.420 1.00 94.00 70 ASP A O 1
ATOM 534 N N . PHE A 1 71 ? 5.634 -13.057 -6.519 1.00 96.00 71 PHE A N 1
ATOM 535 C CA . PHE A 1 71 ? 4.765 -12.616 -5.420 1.00 96.00 71 PHE A CA 1
ATOM 536 C C . PHE A 1 71 ? 3.289 -13.017 -5.557 1.00 96.00 71 PHE A C 1
ATOM 538 O O . PHE A 1 71 ? 2.544 -12.808 -4.600 1.00 96.00 71 PHE A O 1
ATOM 545 N N . ASP A 1 72 ? 2.838 -13.608 -6.668 1.00 94.38 72 ASP A N 1
ATOM 546 C CA . ASP A 1 72 ? 1.425 -13.980 -6.878 1.00 94.38 72 ASP A CA 1
ATOM 547 C C . ASP A 1 72 ? 0.895 -14.884 -5.755 1.00 94.38 72 ASP A C 1
ATOM 549 O O . ASP A 1 72 ? -0.116 -14.579 -5.117 1.00 94.38 72 ASP A O 1
ATOM 553 N N . LEU A 1 73 ? 1.649 -15.931 -5.403 1.00 94.81 73 LEU A N 1
ATOM 554 C CA . LEU A 1 73 ? 1.283 -16.834 -4.310 1.00 94.81 73 LEU A CA 1
ATOM 555 C C . LEU A 1 73 ? 1.230 -16.109 -2.955 1.00 94.81 73 LEU A C 1
ATOM 557 O O . LEU A 1 73 ? 0.315 -16.342 -2.162 1.00 94.81 73 LEU A O 1
ATOM 561 N N . PHE A 1 74 ? 2.191 -15.222 -2.689 1.00 95.75 74 PHE A N 1
ATOM 562 C CA . PHE A 1 74 ? 2.224 -14.429 -1.460 1.00 95.75 74 PHE A CA 1
ATOM 563 C C . PHE A 1 74 ? 1.010 -13.498 -1.367 1.00 95.75 74 PHE A C 1
ATOM 565 O O . PHE A 1 74 ? 0.343 -13.469 -0.332 1.00 95.75 74 PHE A O 1
ATOM 572 N N . PHE A 1 75 ? 0.685 -12.778 -2.444 1.00 94.69 75 PHE A N 1
ATOM 573 C CA . PHE A 1 75 ? -0.474 -11.891 -2.485 1.00 94.69 75 PHE A CA 1
ATOM 574 C C . PHE A 1 75 ? -1.782 -12.666 -2.342 1.00 94.69 75 PHE A C 1
ATOM 576 O O . PHE A 1 75 ? -2.619 -12.267 -1.535 1.00 94.69 75 PHE A O 1
ATOM 583 N N . MET A 1 76 ? -1.939 -13.803 -3.025 1.00 95.62 76 MET A N 1
ATOM 584 C CA . MET A 1 76 ? -3.133 -14.640 -2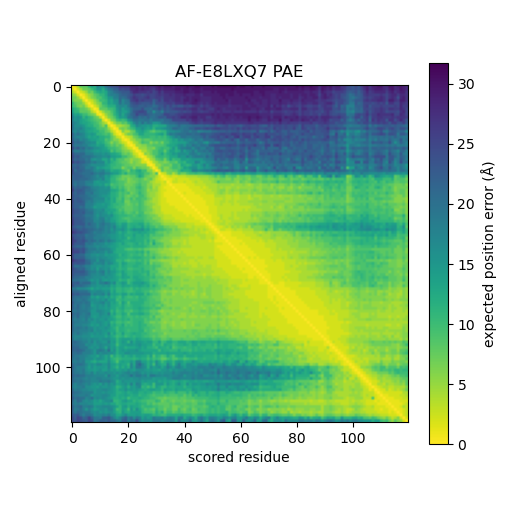.902 1.00 95.62 76 MET A CA 1
ATOM 585 C C . MET A 1 76 ? -3.366 -15.074 -1.448 1.00 95.62 76 MET A C 1
ATOM 587 O O . MET A 1 76 ? -4.466 -14.898 -0.917 1.00 95.62 76 MET A O 1
ATOM 591 N N . TRP A 1 77 ? -2.342 -15.601 -0.771 1.00 97.25 77 TRP A N 1
ATOM 592 C CA . TRP A 1 77 ? -2.464 -15.999 0.634 1.00 97.25 77 TRP A CA 1
ATOM 593 C C . TRP A 1 77 ? -2.663 -14.810 1.569 1.00 97.25 77 TRP A C 1
ATOM 595 O O . TRP A 1 77 ? -3.480 -14.893 2.481 1.00 97.25 77 TRP A O 1
ATOM 605 N N . SER A 1 78 ? -1.969 -13.699 1.325 1.00 97.06 78 SER A N 1
ATOM 606 C CA . SER A 1 78 ? -2.104 -12.465 2.100 1.00 97.06 78 SER A CA 1
ATOM 607 C C . SER A 1 78 ? -3.531 -11.911 2.031 1.00 97.06 78 SER A C 1
ATOM 609 O O . SER A 1 78 ? -4.141 -11.645 3.065 1.00 97.06 78 SER A O 1
ATOM 611 N N . THR A 1 79 ? -4.131 -11.830 0.839 1.00 96.50 79 THR A N 1
ATOM 612 C CA . THR A 1 79 ? -5.523 -11.392 0.668 1.00 96.50 79 THR A CA 1
ATOM 613 C C . THR A 1 79 ? -6.500 -12.325 1.381 1.00 96.50 79 THR A C 1
ATOM 615 O O . THR A 1 79 ? -7.368 -11.850 2.113 1.00 96.50 79 THR A O 1
ATOM 618 N N . ASN A 1 80 ? -6.339 -13.646 1.236 1.00 97.25 80 ASN A N 1
ATOM 619 C CA . ASN A 1 80 ? -7.163 -14.616 1.965 1.00 97.25 80 ASN A CA 1
ATOM 620 C C . ASN A 1 80 ? -7.017 -14.447 3.485 1.00 97.25 80 ASN A C 1
ATOM 622 O O . ASN A 1 80 ? -8.015 -14.416 4.207 1.00 97.25 80 ASN A O 1
ATOM 626 N N . PHE A 1 81 ? -5.786 -14.273 3.967 1.00 97.75 81 PHE A N 1
ATOM 627 C CA . PHE A 1 81 ? -5.498 -14.031 5.373 1.00 97.75 81 PHE A CA 1
ATOM 628 C C . PHE A 1 81 ? -6.177 -12.756 5.881 1.00 97.75 81 PHE A C 1
ATOM 630 O O . PHE A 1 81 ? -6.852 -12.817 6.903 1.00 97.75 81 PHE A O 1
ATOM 637 N N . PHE A 1 82 ? -6.069 -11.625 5.177 1.00 97.75 82 PHE A N 1
ATOM 638 C CA . PHE A 1 82 ? -6.697 -10.369 5.601 1.00 97.75 82 PHE A CA 1
ATOM 639 C C . PHE A 1 82 ? -8.225 -10.448 5.629 1.00 97.75 82 PHE A C 1
ATOM 641 O O . PHE A 1 82 ? -8.839 -9.880 6.531 1.00 97.75 82 PHE A O 1
ATOM 648 N N . ILE A 1 83 ? -8.843 -11.184 4.700 1.00 97.25 83 ILE A N 1
ATOM 649 C CA . ILE A 1 83 ? -10.293 -11.423 4.711 1.00 97.25 83 ILE A CA 1
ATOM 650 C C . ILE A 1 83 ? -10.688 -12.227 5.952 1.00 97.25 83 ILE A C 1
ATOM 652 O O . ILE A 1 83 ? -11.567 -11.811 6.709 1.00 97.25 83 ILE A O 1
ATOM 656 N N . VAL A 1 84 ? -10.016 -13.356 6.197 1.00 97.25 84 VAL A N 1
ATOM 657 C CA . VAL A 1 84 ? -10.282 -14.194 7.375 1.00 97.25 84 VAL A CA 1
ATOM 658 C C . VAL A 1 84 ? -10.014 -13.417 8.662 1.00 97.25 84 VAL A C 1
ATOM 660 O O . VAL A 1 84 ? -10.810 -13.483 9.593 1.00 97.25 84 VAL A O 1
ATOM 663 N N . PHE A 1 85 ? -8.939 -12.633 8.707 1.00 96.81 85 PHE A N 1
ATOM 664 C CA . PHE A 1 85 ? -8.581 -11.785 9.836 1.00 96.81 85 PHE A CA 1
ATOM 665 C C . PHE A 1 85 ? -9.638 -10.706 10.104 1.00 96.81 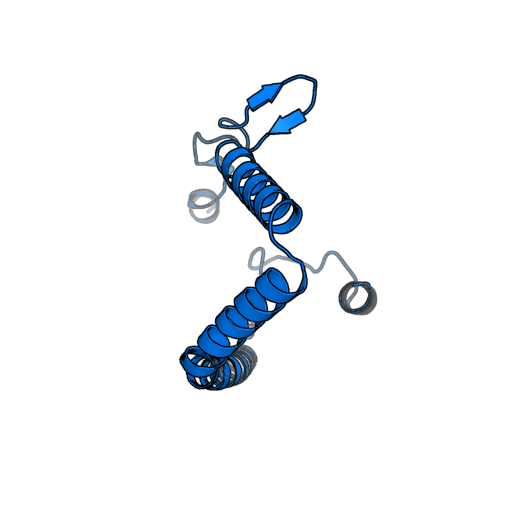85 PHE A C 1
ATOM 667 O O . PHE A 1 85 ? -10.039 -10.528 11.251 1.00 96.81 85 PHE A O 1
ATOM 674 N N . ALA A 1 86 ? -10.152 -10.032 9.073 1.00 95.69 86 ALA A N 1
ATOM 675 C CA . ALA A 1 86 ? -11.217 -9.042 9.222 1.00 95.69 86 ALA A CA 1
ATOM 676 C C . ALA A 1 86 ? -12.516 -9.674 9.753 1.00 95.69 86 ALA A C 1
ATOM 678 O O . ALA A 1 86 ? -13.141 -9.126 10.662 1.00 95.69 86 ALA A O 1
ATOM 679 N N . ILE A 1 87 ? -12.891 -10.855 9.246 1.00 96.19 87 ILE A N 1
ATOM 680 C CA . ILE A 1 87 ? -14.047 -11.616 9.750 1.00 96.19 87 ILE A CA 1
ATOM 681 C C . ILE A 1 87 ? -13.811 -12.055 11.200 1.00 96.19 87 ILE A C 1
ATOM 683 O O . ILE A 1 87 ? -14.698 -11.923 12.043 1.00 96.19 87 ILE A O 1
ATOM 687 N N . ALA A 1 88 ? -12.610 -12.537 11.521 1.00 95.75 88 ALA A N 1
ATOM 688 C CA . ALA A 1 88 ? -12.248 -12.911 12.880 1.00 95.75 88 ALA A CA 1
ATOM 689 C C . ALA A 1 88 ? -12.346 -11.707 13.825 1.00 95.75 88 ALA A C 1
ATOM 691 O O . ALA A 1 88 ? -12.937 -11.833 14.893 1.00 95.75 88 ALA A O 1
ATOM 692 N N . LEU A 1 89 ? -11.857 -10.527 13.426 1.00 94.69 89 LEU A N 1
ATOM 693 C CA . LEU A 1 89 ? -11.991 -9.297 14.208 1.00 94.69 89 LEU A CA 1
ATOM 694 C C . LEU A 1 89 ? -13.456 -8.902 14.419 1.00 94.69 89 LEU A C 1
ATOM 696 O O . LEU A 1 89 ? -13.819 -8.575 15.549 1.00 94.69 89 LEU A O 1
ATOM 700 N N . LEU A 1 90 ? -14.286 -8.995 13.375 1.00 92.69 90 LEU A N 1
ATOM 701 C CA . LEU A 1 90 ? -15.723 -8.711 13.432 1.00 92.69 90 LEU A CA 1
ATOM 702 C C . LEU A 1 90 ? -16.447 -9.598 14.458 1.00 92.69 90 LEU A C 1
ATOM 704 O O . LEU A 1 90 ? -17.290 -9.109 15.208 1.00 92.69 90 LEU A O 1
ATOM 708 N N . LEU A 1 91 ? -16.119 -10.893 14.495 1.00 94.50 91 LEU A N 1
ATOM 709 C CA . LEU A 1 91 ? -16.726 -11.857 15.422 1.00 94.50 91 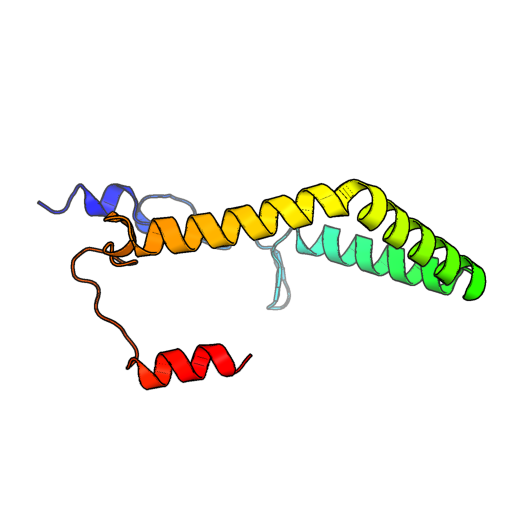LEU A CA 1
ATOM 710 C C . LEU A 1 91 ? -16.098 -11.812 16.824 1.00 94.50 91 LEU A C 1
ATOM 712 O O . LEU A 1 91 ? -16.744 -12.162 17.813 1.00 94.50 91 LEU A O 1
ATOM 716 N N . SER A 1 92 ? -14.837 -11.392 16.924 1.00 94.12 92 SER A N 1
ATOM 717 C CA . SER A 1 92 ? -14.104 -11.308 18.184 1.00 94.12 92 SER A CA 1
ATOM 718 C C . SER A 1 92 ? -14.622 -10.173 19.085 1.00 94.12 92 SER A C 1
ATOM 720 O O . SER A 1 92 ? -15.181 -9.181 18.608 1.00 94.12 92 SER A O 1
ATOM 722 N N . PRO A 1 93 ? -14.365 -10.230 20.406 1.00 88.56 93 PRO A N 1
ATOM 723 C CA . PRO A 1 93 ? -14.648 -9.111 21.307 1.00 88.56 93 PRO A CA 1
ATOM 724 C C . PRO A 1 93 ? -13.877 -7.827 20.955 1.00 88.56 93 PRO A C 1
ATOM 726 O O . PRO A 1 93 ? -14.278 -6.752 21.399 1.00 88.56 93 PRO A O 1
ATOM 729 N N . LEU A 1 94 ? -12.811 -7.914 20.147 1.00 89.12 94 LEU A N 1
ATOM 730 C CA . LEU A 1 94 ? -12.031 -6.755 19.705 1.00 89.12 94 LEU A CA 1
ATOM 731 C C . LEU A 1 94 ? -12.822 -5.865 18.738 1.00 89.12 94 LEU A C 1
ATOM 733 O O . LEU A 1 94 ? -12.652 -4.650 18.770 1.00 89.12 94 LEU A O 1
ATOM 737 N N . GLY A 1 95 ? -13.753 -6.428 17.959 1.00 85.31 95 GLY A N 1
ATOM 738 C CA . GLY A 1 95 ? -14.631 -5.657 17.071 1.00 85.31 95 GLY A CA 1
ATOM 739 C C . GLY A 1 95 ? -15.601 -4.723 17.808 1.00 85.31 95 GLY A C 1
ATOM 740 O O . GLY A 1 95 ? -16.163 -3.813 17.206 1.00 85.31 95 GLY A O 1
ATOM 741 N N . LYS A 1 96 ? -15.789 -4.906 19.123 1.00 84.12 96 LYS A N 1
ATOM 742 C CA . LYS A 1 96 ? -16.637 -4.039 19.963 1.00 84.12 96 LYS A CA 1
ATOM 743 C C . LYS A 1 96 ? -15.895 -2.811 20.499 1.00 84.12 96 LYS A C 1
ATOM 745 O O . LYS A 1 96 ? -16.515 -1.955 21.132 1.00 84.12 96 LYS A O 1
ATOM 750 N N . ILE A 1 97 ? -14.579 -2.734 20.300 1.00 87.44 97 ILE A N 1
ATOM 751 C CA . ILE A 1 97 ? -13.763 -1.628 20.796 1.00 87.44 97 ILE A CA 1
ATOM 752 C C . ILE A 1 97 ? -14.027 -0.393 19.934 1.00 87.44 97 ILE A C 1
ATOM 754 O O . ILE A 1 97 ? -13.836 -0.405 18.721 1.00 87.44 97 ILE A O 1
ATOM 758 N N . ARG A 1 98 ? -14.451 0.698 20.577 1.00 85.44 98 ARG A N 1
ATOM 759 C CA . ARG A 1 98 ? -14.620 1.998 19.922 1.00 85.44 98 ARG A CA 1
ATOM 760 C C . ARG A 1 98 ? -13.260 2.664 19.722 1.00 85.44 98 ARG A C 1
ATOM 762 O O . ARG A 1 98 ? -12.515 2.865 20.683 1.00 85.44 98 ARG A O 1
ATOM 769 N N . ILE A 1 99 ? -12.958 3.027 18.479 1.00 83.75 99 ILE A N 1
ATOM 770 C CA . ILE A 1 99 ? -11.766 3.803 18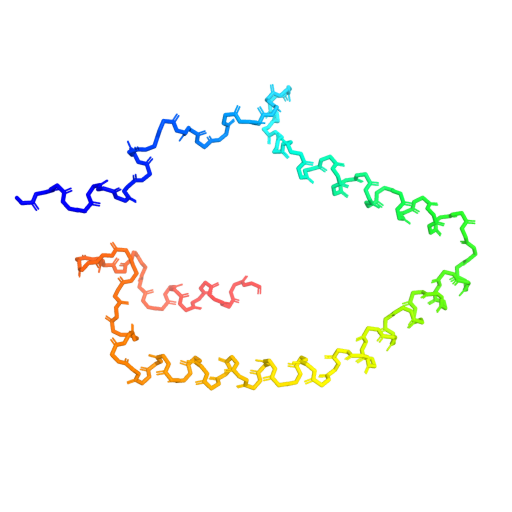.126 1.00 83.75 99 ILE A CA 1
ATOM 771 C C . ILE A 1 99 ? -11.996 5.252 18.579 1.00 83.75 99 ILE A C 1
ATOM 773 O O . ILE A 1 99 ? -13.008 5.847 18.223 1.00 83.75 99 ILE A O 1
ATOM 777 N N . GLY A 1 100 ? -11.099 5.794 19.408 1.00 83.00 100 GLY A N 1
ATOM 778 C CA . GLY A 1 100 ? -11.250 7.128 20.017 1.00 83.00 100 GLY A CA 1
ATOM 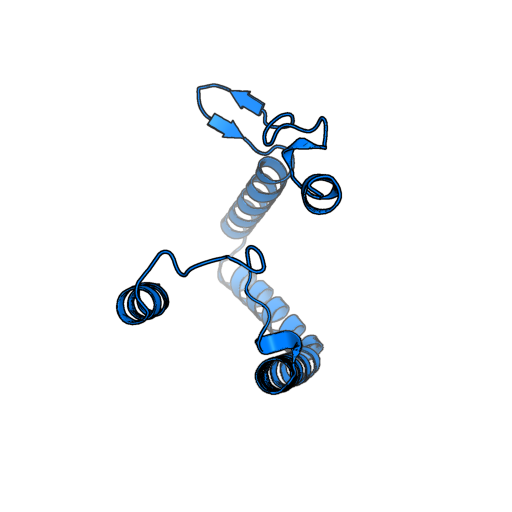779 C C . GLY A 1 100 ? -11.623 7.131 21.507 1.00 83.00 100 GLY A C 1
ATOM 780 O O . GLY A 1 100 ? -11.774 8.196 22.096 1.00 83.00 100 GLY A O 1
ATOM 781 N N . GLY A 1 101 ? -11.740 5.959 22.144 1.00 83.88 101 GLY A N 1
ATOM 782 C CA . GLY A 1 101 ? -11.970 5.825 23.588 1.00 83.88 101 GLY A CA 1
ATOM 783 C C . GLY A 1 101 ? -13.358 5.289 23.950 1.00 83.88 101 GLY A C 1
ATOM 784 O O . GLY A 1 101 ? -14.235 5.132 23.103 1.00 83.88 101 GLY A O 1
ATOM 785 N N . LYS A 1 102 ? -13.566 4.976 25.237 1.00 80.12 102 LYS A N 1
ATOM 786 C CA . LYS A 1 102 ? -14.794 4.308 25.720 1.00 80.12 102 LYS A CA 1
ATOM 787 C C . LYS A 1 102 ? -16.064 5.144 25.489 1.00 80.12 102 LYS A C 1
ATOM 789 O O . LYS A 1 102 ? -17.100 4.595 25.116 1.00 80.12 102 LYS A O 1
ATOM 794 N N . GLU A 1 103 ? -15.940 6.463 25.624 1.00 82.94 103 GLU A N 1
ATOM 795 C CA . GLU A 1 103 ? -17.036 7.432 25.481 1.00 82.94 103 GLU A CA 1
ATOM 796 C C . GLU A 1 103 ? -17.145 8.047 24.075 1.00 82.94 103 GLU A C 1
ATOM 798 O O . GLU A 1 103 ? -17.950 8.954 23.861 1.00 82.94 103 GLU A O 1
ATOM 803 N N . ALA A 1 104 ? -16.357 7.571 23.102 1.00 84.12 104 ALA A N 1
ATOM 804 C CA . ALA A 1 104 ? -16.397 8.102 21.744 1.00 84.12 104 ALA A CA 1
ATOM 805 C C . ALA A 1 104 ? -17.788 7.910 21.114 1.00 84.12 104 ALA A C 1
ATOM 807 O O . ALA A 1 104 ? -18.382 6.826 21.179 1.00 84.12 104 ALA A O 1
ATOM 808 N N . ARG A 1 105 ? -18.304 8.975 20.492 1.00 81.88 105 ARG A N 1
ATOM 809 C CA . ARG A 1 105 ? -19.554 8.979 19.722 1.00 81.88 105 ARG A CA 1
ATOM 810 C C . ARG A 1 105 ? -19.230 9.192 18.248 1.00 81.88 105 ARG A C 1
ATOM 812 O O . ARG A 1 105 ? -18.266 9.874 17.926 1.00 81.88 105 ARG A O 1
ATOM 819 N N . ALA A 1 106 ? -20.037 8.613 17.364 1.00 85.19 106 ALA A N 1
ATOM 820 C CA . ALA A 1 106 ? -19.886 8.836 15.933 1.00 85.19 106 ALA A CA 1
ATOM 821 C C . ALA A 1 106 ? -20.156 10.315 15.601 1.00 85.19 106 ALA A C 1
ATOM 823 O O . ALA A 1 106 ? -21.219 10.833 15.943 1.00 85.19 106 ALA A O 1
ATOM 824 N N . GLU A 1 107 ? -19.203 10.977 14.942 1.00 84.62 107 GLU A N 1
ATOM 825 C CA . GLU A 1 107 ? -19.331 12.379 14.508 1.00 84.62 107 GLU A CA 1
ATOM 826 C C . GLU A 1 107 ? -20.299 12.540 13.328 1.00 84.62 107 GLU A C 1
ATOM 828 O O . GLU A 1 107 ? -20.920 13.587 13.147 1.00 84.62 107 GLU A O 1
ATOM 833 N N . HIS A 1 108 ? -20.470 11.478 12.541 1.00 84.75 108 HIS A N 1
ATOM 834 C CA . HIS A 1 108 ? -21.370 11.431 11.397 1.00 84.75 108 HIS A CA 1
ATOM 835 C C . HIS A 1 108 ? -22.457 10.376 11.596 1.00 84.75 108 HIS A C 1
ATOM 837 O O . HIS A 1 108 ? -22.244 9.344 12.237 1.00 84.75 108 HIS A O 1
ATOM 843 N N . SER A 1 109 ? -23.632 10.616 11.009 1.00 89.88 109 SER A N 1
ATOM 844 C CA . SER A 1 109 ? -24.678 9.595 10.937 1.00 89.88 109 SER A CA 1
ATOM 845 C C . SER A 1 109 ? -24.202 8.410 10.093 1.00 89.88 109 SER A C 1
ATOM 847 O O . SER A 1 109 ? -23.394 8.569 9.176 1.00 89.88 109 SER A O 1
ATOM 849 N N . THR A 1 110 ? -24.725 7.215 10.369 1.00 89.50 110 THR A N 1
ATOM 850 C CA . THR A 1 110 ? -24.353 5.983 9.651 1.00 89.50 110 THR A CA 1
ATOM 851 C C . THR A 1 110 ? -24.542 6.104 8.139 1.00 89.50 110 THR A C 1
ATOM 853 O O . THR A 1 110 ? -23.702 5.631 7.379 1.00 89.50 110 THR A O 1
ATOM 856 N N . LEU A 1 111 ? -25.601 6.795 7.702 1.00 91.50 111 LEU A N 1
ATOM 857 C CA . LEU A 1 111 ? -25.870 7.047 6.288 1.00 91.50 111 LEU A CA 1
ATOM 858 C C . LEU A 1 111 ? -24.838 8.001 5.673 1.00 91.50 111 LEU A C 1
ATOM 860 O O . LEU A 1 111 ? -24.331 7.731 4.592 1.00 91.50 111 LEU A O 1
ATOM 864 N N . SER A 1 112 ? -24.489 9.089 6.368 1.00 90.94 112 SER A N 1
ATOM 865 C CA . SER A 1 112 ? -23.469 10.029 5.890 1.00 90.94 112 SER A CA 1
ATOM 866 C C . SER A 1 112 ? -22.086 9.378 5.818 1.00 90.94 112 SER A C 1
ATOM 868 O O . SER A 1 112 ? -21.351 9.623 4.866 1.00 90.94 112 SER A O 1
ATOM 870 N N . TRP A 1 113 ? -21.735 8.546 6.802 1.00 90.06 113 TRP A N 1
ATOM 871 C CA . TRP A 1 113 ? -20.478 7.798 6.812 1.00 90.06 113 TRP A CA 1
ATOM 872 C C . TRP A 1 113 ? -20.412 6.781 5.667 1.00 90.06 113 TRP A C 1
ATOM 874 O O . TRP A 1 113 ? -19.407 6.717 4.964 1.00 90.06 113 TRP A O 1
ATOM 884 N N . LEU A 1 114 ? -21.501 6.045 5.414 1.00 91.38 114 LEU A N 1
ATOM 885 C CA . LEU A 1 114 ? -21.569 5.112 4.289 1.00 91.38 114 LEU A CA 1
ATOM 886 C C . LEU A 1 114 ? -21.381 5.842 2.952 1.00 91.38 114 LEU A C 1
ATOM 888 O O . LEU A 1 114 ? -20.612 5.389 2.110 1.00 91.38 114 LEU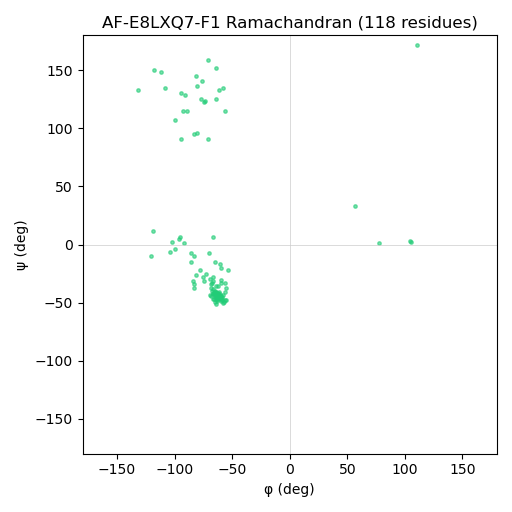 A O 1
ATOM 892 N N . SER A 1 115 ? -22.010 7.007 2.782 1.00 92.75 115 SER A N 1
ATOM 893 C CA . SER A 1 115 ? -21.831 7.844 1.591 1.00 92.75 115 SER A CA 1
ATOM 894 C C . SER A 1 115 ? -20.380 8.291 1.383 1.00 92.75 115 SER A C 1
ATOM 896 O O . SER A 1 115 ? -19.946 8.405 0.242 1.00 92.75 115 SER A O 1
ATOM 898 N N . MET A 1 116 ? -19.610 8.524 2.454 1.00 91.62 116 MET A N 1
ATOM 899 C CA . MET A 1 116 ? -18.189 8.883 2.343 1.00 91.62 116 MET A CA 1
ATOM 900 C C . MET A 1 116 ? -17.334 7.734 1.798 1.00 91.62 116 MET A C 1
ATOM 902 O O . MET A 1 116 ? -16.395 8.000 1.053 1.00 91.62 116 MET A O 1
ATOM 906 N N . LEU A 1 117 ? -17.671 6.476 2.104 1.00 89.81 117 LEU A N 1
ATOM 907 C CA . LEU A 1 117 ? -16.939 5.307 1.596 1.00 89.81 117 LEU A CA 1
ATOM 908 C C . LEU A 1 117 ? -17.077 5.124 0.080 1.00 89.81 117 LEU A C 1
ATOM 910 O O . LEU A 1 117 ? -16.146 4.652 -0.561 1.00 89.81 117 LEU A O 1
ATOM 914 N N . PHE A 1 118 ? -18.216 5.520 -0.492 1.00 87.69 118 PHE A N 1
ATOM 915 C CA . PHE A 1 118 ? -18.479 5.444 -1.935 1.00 87.69 118 PHE A CA 1
ATOM 916 C C . PHE A 1 118 ? -18.194 6.756 -2.677 1.00 87.69 118 PHE A C 1
ATOM 918 O O . PHE A 1 118 ? -18.490 6.864 -3.864 1.00 87.69 118 PHE A O 1
ATOM 925 N N . ARG A 1 119 ? -17.652 7.768 -1.986 1.00 81.50 119 ARG A N 1
ATOM 926 C CA . ARG A 1 119 ? -17.280 9.058 -2.589 1.00 81.50 119 ARG A CA 1
ATOM 927 C C . ARG A 1 119 ? -15.894 9.026 -3.259 1.00 81.50 119 ARG A C 1
ATOM 929 O O . ARG A 1 119 ? -15.539 10.004 -3.912 1.00 81.50 119 ARG A O 1
ATOM 936 N N . GLY A 1 120 ? -15.128 7.954 -3.048 1.00 56.19 120 GLY A N 1
ATOM 937 C CA . GLY A 1 120 ? -13.793 7.740 -3.619 1.00 56.19 120 GLY A CA 1
ATOM 938 C C . GLY A 1 120 ? -13.805 7.406 -5.101 1.00 56.19 120 GLY A C 1
ATOM 939 O O . GLY A 1 120 ? -14.763 6.738 -5.546 1.00 56.19 120 GLY A O 1
#